Protein AF-A0A2V2RIU6-F1 (afdb_monomer_lite)

Structure (mmCIF, N/CA/C/O backbone):
data_AF-A0A2V2RIU6-F1
#
_entry.id   AF-A0A2V2RIU6-F1
#
loop_
_atom_site.group_PDB
_atom_site.id
_atom_site.type_symbol
_atom_site.label_atom_id
_atom_site.label_alt_id
_atom_site.label_comp_id
_atom_site.label_asym_id
_atom_site.label_entity_id
_atom_site.label_seq_id
_atom_site.pdbx_PDB_ins_code
_atom_site.Cartn_x
_atom_site.Cartn_y
_atom_site.Cartn_z
_atom_site.occupancy
_atom_site.B_iso_or_equiv
_atom_site.auth_seq_id
_atom_site.auth_comp_id
_atom_site.auth_asym_id
_atom_site.auth_atom_id
_atom_site.pdbx_PDB_model_num
ATOM 1 N N . MET A 1 1 ? -54.786 63.520 28.113 1.00 40.78 1 MET A N 1
ATOM 2 C CA . MET A 1 1 ? -53.446 63.813 27.560 1.00 40.78 1 MET A CA 1
ATOM 3 C C . MET A 1 1 ? -52.768 62.491 27.217 1.00 40.78 1 MET A C 1
ATOM 5 O O . MET A 1 1 ? -52.687 61.631 28.077 1.00 40.78 1 MET A O 1
ATOM 9 N N . LEU A 1 2 ? -52.426 62.347 25.933 1.00 42.75 2 LEU A N 1
ATOM 10 C CA . LEU A 1 2 ? -51.701 61.294 25.199 1.00 42.75 2 LEU A CA 1
ATOM 11 C C . LEU A 1 2 ? -51.194 60.028 25.934 1.00 42.75 2 LEU A C 1
ATOM 13 O O . LEU A 1 2 ? -50.266 60.067 26.739 1.00 42.75 2 LEU A O 1
ATOM 17 N N . GLN A 1 3 ? -51.744 58.886 25.511 1.00 41.12 3 GLN A N 1
ATOM 18 C CA . GLN A 1 3 ? -51.284 57.520 25.770 1.00 41.12 3 GLN A CA 1
ATOM 19 C C . GLN A 1 3 ? -49.942 57.266 25.053 1.00 41.12 3 GLN A C 1
ATOM 21 O O . GLN A 1 3 ? -49.848 57.428 23.837 1.00 4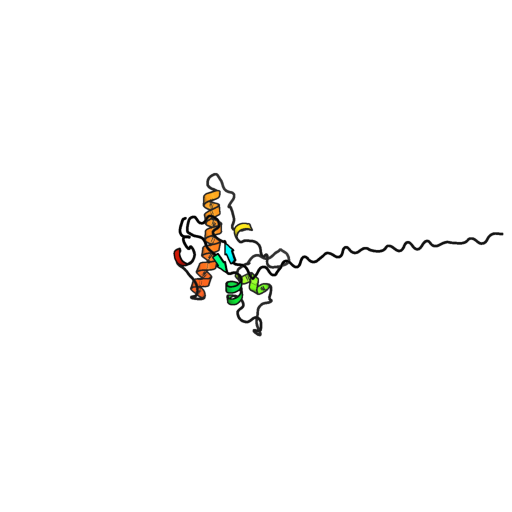1.12 3 GLN A O 1
ATOM 26 N N . LYS A 1 4 ? -48.896 56.868 25.788 1.00 46.75 4 LYS A N 1
ATOM 27 C CA . LYS A 1 4 ? -47.599 56.474 25.211 1.00 46.75 4 LYS A CA 1
ATOM 28 C C . LYS A 1 4 ? -47.708 55.068 24.615 1.00 46.75 4 LYS A C 1
ATOM 30 O O . LYS A 1 4 ? -47.781 54.086 25.347 1.00 46.75 4 LYS A O 1
ATOM 35 N N . LEU A 1 5 ? -47.729 54.993 23.287 1.00 46.19 5 LEU A N 1
ATOM 36 C CA . LEU A 1 5 ? -47.642 53.756 22.514 1.00 46.19 5 LEU A CA 1
ATOM 37 C C . LEU A 1 5 ? -46.181 53.266 22.547 1.00 46.19 5 LEU A C 1
ATOM 39 O O . LEU A 1 5 ? -45.310 53.870 21.924 1.00 46.19 5 LEU A O 1
ATOM 43 N N . ILE A 1 6 ? -45.889 52.211 23.308 1.00 53.28 6 ILE A N 1
ATOM 44 C CA . ILE A 1 6 ? -44.584 51.537 23.268 1.00 53.28 6 ILE A CA 1
ATOM 45 C C . ILE A 1 6 ? -44.655 50.511 22.136 1.00 53.28 6 ILE A C 1
ATOM 47 O O . ILE A 1 6 ? -45.269 49.458 22.280 1.00 53.28 6 ILE A O 1
ATOM 51 N N . VAL A 1 7 ? -44.064 50.849 20.990 1.00 45.88 7 VAL A N 1
ATOM 52 C CA . VAL A 1 7 ? -43.872 49.926 19.866 1.00 45.88 7 VAL A CA 1
ATOM 53 C C . VAL A 1 7 ? -42.594 49.136 20.136 1.00 45.88 7 VAL A C 1
ATOM 55 O O . VAL A 1 7 ? -41.487 49.616 19.900 1.00 45.88 7 VAL A O 1
ATOM 58 N N . THR A 1 8 ? -42.731 47.926 20.670 1.00 51.81 8 THR A N 1
ATOM 59 C CA . THR A 1 8 ? -41.641 46.949 20.745 1.00 51.81 8 THR A CA 1
ATOM 60 C C . THR A 1 8 ? -41.381 46.402 19.343 1.00 51.81 8 THR A C 1
ATOM 62 O O . THR A 1 8 ? -42.086 45.523 18.854 1.00 51.81 8 THR A O 1
ATOM 65 N N . VAL A 1 9 ? -40.363 46.943 18.672 1.00 49.78 9 VAL A N 1
ATOM 66 C CA . VAL A 1 9 ? -39.823 46.383 17.428 1.00 49.78 9 VAL A CA 1
ATOM 67 C C . VAL A 1 9 ? -39.115 45.073 17.779 1.00 49.78 9 VAL A C 1
ATOM 69 O O . VAL A 1 9 ? -37.967 45.064 18.216 1.00 49.78 9 VAL A O 1
ATOM 72 N N . GLY A 1 10 ? -39.830 43.957 17.641 1.00 47.19 10 GLY A N 1
ATOM 73 C CA . GLY A 1 10 ? -39.255 42.618 17.713 1.00 47.19 10 GLY A CA 1
ATOM 74 C C . GLY A 1 10 ? -38.379 42.374 16.490 1.00 47.19 10 GLY A C 1
ATOM 75 O O . GLY A 1 10 ? -38.878 42.017 15.426 1.00 47.19 10 GLY A O 1
ATOM 76 N N . LEU A 1 11 ? -37.073 42.597 16.631 1.00 51.47 11 LEU A N 1
ATOM 77 C CA . LEU A 1 11 ? -36.087 42.282 15.604 1.00 51.47 11 LEU A CA 1
ATOM 78 C C . LEU A 1 11 ? -35.907 40.756 15.563 1.00 51.47 11 LEU A C 1
ATOM 80 O O . LEU A 1 11 ? -35.104 40.184 16.297 1.00 51.47 11 LEU A O 1
ATOM 84 N N . ALA A 1 12 ? -36.714 40.086 14.741 1.00 53.12 12 ALA A N 1
ATOM 85 C CA . ALA A 1 12 ? -36.556 38.669 14.448 1.00 53.12 12 ALA A CA 1
ATOM 86 C C . ALA A 1 12 ? -35.248 38.469 13.666 1.00 53.12 12 ALA A C 1
ATOM 88 O O . ALA A 1 12 ? -35.199 38.637 12.448 1.00 53.12 12 ALA A O 1
ATOM 89 N N . PHE A 1 13 ? -34.169 38.133 14.376 1.00 52.69 13 PHE A N 1
ATOM 90 C CA . PHE A 1 13 ? -32.944 37.632 13.763 1.00 52.69 13 PHE A CA 1
ATOM 91 C C . PHE A 1 13 ? -33.245 36.266 13.135 1.00 52.69 13 PHE A C 1
ATOM 93 O O . PHE A 1 13 ? -33.232 35.232 13.800 1.00 52.69 13 PHE A O 1
ATOM 100 N N . LEU A 1 14 ? -33.540 36.273 11.835 1.00 52.91 14 LEU A N 1
ATOM 101 C CA . LEU A 1 14 ? -33.473 35.096 10.976 1.00 52.91 14 LEU A CA 1
ATOM 102 C C . LEU A 1 14 ? -32.014 34.633 10.950 1.00 52.91 14 LEU A C 1
ATOM 104 O O . LEU A 1 14 ? -31.193 35.150 10.193 1.00 52.91 14 LEU A O 1
ATOM 108 N N . ILE A 1 15 ? -31.682 33.682 11.822 1.00 58.53 15 ILE A N 1
ATOM 109 C CA . ILE A 1 15 ? -30.406 32.975 11.791 1.00 58.53 15 ILE A CA 1
ATOM 110 C C . ILE A 1 15 ? -30.434 32.100 10.535 1.00 58.53 15 ILE A C 1
ATOM 112 O O . ILE A 1 15 ? -30.893 30.958 10.554 1.00 58.53 15 ILE A O 1
ATOM 116 N N . LEU A 1 16 ? -29.977 32.669 9.420 1.00 55.69 16 LEU A N 1
ATOM 117 C CA . LEU A 1 16 ? -29.561 31.930 8.236 1.00 55.69 16 LEU A CA 1
ATOM 118 C C . LEU A 1 16 ? -28.367 31.073 8.657 1.00 55.69 16 LEU A C 1
ATOM 120 O O . LEU A 1 16 ? -27.219 31.506 8.594 1.00 55.69 16 LEU A O 1
ATOM 124 N N . THR A 1 17 ? -28.642 29.872 9.159 1.00 60.81 17 THR A N 1
ATOM 125 C CA . THR A 1 17 ? -27.604 28.855 9.277 1.00 60.81 17 THR A CA 1
ATOM 126 C C . THR A 1 17 ? -27.143 28.558 7.852 1.00 60.81 17 THR A C 1
ATOM 128 O O . THR A 1 17 ? -27.972 28.181 7.019 1.00 60.81 17 THR A O 1
ATOM 131 N N . PRO A 1 18 ? -25.863 28.786 7.506 1.00 54.47 18 PRO A N 1
ATOM 132 C CA . PRO A 1 18 ? -25.370 28.307 6.235 1.00 54.47 18 PRO A CA 1
ATOM 133 C C . PRO A 1 18 ? -25.521 26.793 6.290 1.00 54.47 18 PRO A C 1
ATOM 135 O O . PRO A 1 18 ? -24.917 26.120 7.126 1.00 54.47 18 PRO A O 1
ATOM 138 N N . LEU A 1 19 ? -26.402 26.277 5.437 1.00 52.91 19 LEU A N 1
ATOM 139 C CA . LEU A 1 19 ? -26.497 24.866 5.141 1.00 52.91 19 LEU A CA 1
ATOM 140 C C . LEU A 1 19 ? -25.141 24.497 4.538 1.00 52.91 19 LEU A C 1
ATOM 142 O O . LEU A 1 19 ? -24.922 24.653 3.338 1.00 52.91 19 LEU A O 1
ATOM 146 N N . SER A 1 20 ? -24.191 24.116 5.392 1.00 56.62 20 SER A N 1
ATOM 147 C CA . SER A 1 20 ? -22.943 23.508 4.964 1.00 56.62 20 SER A CA 1
ATOM 148 C C . SER A 1 20 ? -23.349 22.274 4.184 1.00 56.62 20 SER A C 1
ATOM 150 O O . SER A 1 20 ? -23.737 21.262 4.766 1.00 56.62 20 SER A O 1
ATOM 152 N N . ALA A 1 21 ? -23.331 22.389 2.858 1.00 50.34 21 ALA A N 1
ATOM 153 C CA . ALA A 1 21 ? -23.404 21.249 1.978 1.00 50.34 21 ALA A CA 1
ATOM 154 C C . ALA A 1 21 ? -22.234 20.358 2.384 1.00 50.34 21 ALA A C 1
ATOM 156 O O . ALA A 1 21 ? -21.077 20.660 2.091 1.00 50.34 21 ALA A O 1
ATOM 157 N N . GLN A 1 22 ? -22.531 19.305 3.143 1.00 47.75 22 GLN A N 1
ATOM 158 C CA . GLN A 1 22 ? -21.595 18.230 3.392 1.00 47.75 22 GLN A CA 1
ATOM 159 C C . GLN A 1 22 ? -21.235 17.725 1.996 1.00 47.75 22 GLN A C 1
ATOM 161 O O . GLN A 1 22 ? -22.060 17.088 1.342 1.00 47.75 22 GLN A O 1
ATOM 166 N N . GLN A 1 23 ? -20.065 18.109 1.480 1.00 41.94 23 GLN A N 1
ATOM 167 C CA . GLN A 1 23 ? -19.559 17.575 0.226 1.00 41.94 23 GLN A CA 1
ATOM 168 C C . GLN A 1 23 ? -19.387 16.079 0.457 1.00 41.94 23 GLN A C 1
ATOM 170 O O . GLN A 1 23 ? -18.390 15.625 1.016 1.00 41.94 23 GLN A O 1
ATOM 175 N N . THR A 1 24 ? -20.398 15.304 0.081 1.00 40.62 24 THR A N 1
ATOM 176 C CA . THR A 1 24 ? -20.282 13.864 -0.054 1.00 40.62 24 THR A CA 1
ATOM 177 C C . THR A 1 24 ? -19.410 13.647 -1.276 1.00 40.62 24 THR A C 1
ATOM 179 O O . THR A 1 24 ? -19.906 13.507 -2.394 1.00 40.62 24 THR A O 1
ATOM 182 N N . SER A 1 25 ? -18.092 13.709 -1.077 1.00 48.31 25 SER A N 1
ATOM 183 C CA . SER A 1 25 ? -17.149 13.186 -2.053 1.00 48.31 25 SER A CA 1
ATOM 184 C C . SER A 1 25 ? -17.589 11.754 -2.365 1.00 48.31 25 SER A C 1
ATOM 186 O O . SER A 1 25 ? -17.847 10.998 -1.420 1.00 48.31 25 SER A O 1
ATOM 188 N N . PRO A 1 26 ? -17.745 11.377 -3.648 1.00 45.91 26 PRO A N 1
ATOM 189 C CA . PRO A 1 26 ? -18.081 10.004 -4.003 1.00 45.91 26 PRO A CA 1
ATOM 190 C C . PRO A 1 26 ? -17.088 9.082 -3.299 1.00 45.91 26 PRO A C 1
ATOM 192 O O . PRO A 1 26 ? -15.899 9.407 -3.245 1.00 45.91 26 PRO A O 1
ATOM 195 N N . SER A 1 27 ? -17.572 7.988 -2.698 1.00 51.59 27 SER A N 1
ATOM 196 C CA . SER A 1 27 ? -16.707 7.088 -1.934 1.00 51.59 27 SER A CA 1
ATOM 197 C C . SER A 1 27 ? -15.534 6.691 -2.818 1.00 51.59 27 SER A C 1
ATOM 199 O O . SER A 1 27 ? -15.708 6.035 -3.846 1.00 51.59 27 SER A O 1
ATOM 201 N N . GLN A 1 28 ? -14.353 7.149 -2.426 1.00 54.88 28 GLN A N 1
ATOM 202 C CA . GLN A 1 28 ? -13.107 7.139 -3.181 1.00 54.88 28 GLN A CA 1
ATOM 203 C C . GLN A 1 28 ? -12.512 5.709 -3.230 1.00 54.88 28 GLN A C 1
ATOM 205 O O . GLN A 1 28 ? -11.318 5.510 -3.090 1.00 54.88 28 GLN A O 1
ATOM 210 N N . ALA A 1 29 ? -13.356 4.687 -3.371 1.00 56.62 29 ALA A N 1
ATOM 211 C CA . ALA A 1 29 ? -13.001 3.278 -3.253 1.00 56.62 29 ALA A CA 1
ATOM 212 C C . ALA A 1 29 ? -13.028 2.524 -4.591 1.00 56.62 29 ALA A C 1
ATOM 214 O O . ALA A 1 29 ? -12.432 1.460 -4.682 1.00 56.62 29 ALA A O 1
ATOM 215 N N . ASP A 1 30 ? -13.673 3.073 -5.627 1.00 63.22 30 ASP A N 1
ATOM 216 C CA . ASP A 1 30 ? -14.010 2.346 -6.863 1.00 63.22 30 ASP A CA 1
ATOM 217 C C . ASP A 1 30 ? -13.091 2.650 -8.070 1.00 63.22 30 ASP A C 1
ATOM 219 O O . ASP A 1 30 ? -13.456 2.350 -9.205 1.00 63.22 30 ASP A O 1
ATOM 223 N N . TYR A 1 31 ? -11.902 3.234 -7.872 1.00 78.94 31 TYR A N 1
ATOM 224 C CA . TYR A 1 31 ? -10.991 3.589 -8.974 1.00 78.94 31 TYR A CA 1
ATOM 225 C C . TYR A 1 31 ? -9.651 2.847 -8.942 1.00 78.94 31 TYR A C 1
ATOM 227 O O . TYR A 1 31 ? -9.160 2.409 -7.900 1.00 78.94 31 TYR A O 1
ATOM 235 N N . VAL A 1 32 ? -9.043 2.750 -10.126 1.00 85.25 32 VAL A N 1
ATOM 236 C CA . VAL A 1 32 ? -7.659 2.310 -10.307 1.00 85.25 32 VAL A CA 1
ATOM 237 C C . VAL A 1 32 ? -6.729 3.501 -10.088 1.00 85.25 32 VAL A C 1
ATOM 239 O O . VAL A 1 32 ? -6.876 4.543 -10.726 1.00 85.25 32 VAL A O 1
ATOM 242 N N . VAL A 1 33 ? -5.756 3.344 -9.196 1.00 88.50 33 VAL A N 1
ATOM 243 C CA . VAL A 1 33 ? -4.757 4.362 -8.859 1.00 88.50 33 VAL A CA 1
ATOM 244 C C . VAL A 1 33 ? -3.460 4.074 -9.601 1.00 88.50 33 VAL A C 1
ATOM 246 O O . VAL A 1 33 ? -2.954 2.956 -9.551 1.00 88.50 33 VAL A O 1
ATOM 249 N N . LEU A 1 34 ? -2.883 5.081 -10.255 1.00 86.94 34 LEU A N 1
ATOM 250 C CA . LEU A 1 34 ? -1.533 4.980 -10.807 1.00 86.94 34 LEU A CA 1
ATOM 251 C C . LEU A 1 34 ? -0.503 5.359 -9.732 1.00 86.94 34 LEU A C 1
ATOM 253 O O . LEU A 1 34 ? -0.408 6.531 -9.361 1.00 86.94 34 LEU A O 1
ATOM 257 N N . LEU A 1 35 ? 0.258 4.379 -9.233 1.00 85.69 35 LEU A N 1
ATOM 258 C CA . LEU A 1 35 ? 1.209 4.576 -8.125 1.00 85.69 35 LEU A CA 1
ATOM 259 C C . LEU A 1 35 ? 2.628 4.950 -8.596 1.00 85.69 35 LEU A C 1
ATOM 261 O O . LEU A 1 35 ? 3.262 5.842 -8.017 1.00 85.69 35 LEU A O 1
ATOM 265 N N . ASP A 1 36 ? 3.110 4.318 -9.672 1.00 77.56 36 ASP A N 1
ATOM 266 C CA . ASP A 1 36 ? 4.367 4.676 -10.348 1.00 77.56 36 ASP A CA 1
ATOM 267 C C . ASP A 1 36 ? 4.078 5.596 -11.540 1.00 77.56 36 ASP A C 1
ATOM 269 O O . ASP A 1 36 ? 3.988 5.166 -12.688 1.00 77.56 36 ASP A O 1
ATOM 273 N N . GLN A 1 37 ? 3.878 6.880 -11.243 1.00 68.50 37 GLN A N 1
ATOM 274 C CA . GLN A 1 37 ? 3.520 7.897 -12.238 1.00 68.50 37 GLN A CA 1
ATOM 275 C C . GLN A 1 37 ? 4.670 8.246 -13.189 1.00 68.50 37 GLN A C 1
ATOM 277 O O . GLN A 1 37 ? 4.423 8.739 -14.285 1.00 68.50 37 GLN A O 1
ATOM 282 N N . ASN A 1 38 ? 5.919 7.979 -12.793 1.00 67.94 38 ASN A N 1
ATOM 283 C CA . ASN A 1 38 ? 7.082 8.259 -13.633 1.00 67.94 38 ASN A CA 1
ATOM 284 C C . ASN A 1 38 ? 7.315 7.149 -14.662 1.00 67.94 38 ASN A C 1
ATOM 286 O O . ASN A 1 38 ? 8.037 7.368 -15.629 1.00 67.94 38 ASN A O 1
ATOM 290 N N . GLY A 1 39 ? 6.766 5.950 -14.435 1.00 66.31 39 GLY A N 1
ATOM 291 C CA . GLY A 1 39 ? 6.743 4.849 -15.400 1.00 66.31 39 GLY A CA 1
ATOM 292 C C . GLY A 1 39 ? 8.102 4.285 -15.808 1.00 66.31 39 GLY A C 1
ATOM 293 O O . GLY A 1 39 ? 8.153 3.354 -16.601 1.00 66.31 39 GLY A O 1
ATOM 294 N N . THR A 1 40 ? 9.202 4.775 -15.229 1.00 73.75 40 THR A N 1
ATOM 295 C CA . THR A 1 40 ? 10.582 4.367 -15.558 1.00 73.75 40 THR A CA 1
ATOM 296 C C . THR A 1 40 ? 10.847 2.865 -15.449 1.00 73.75 40 THR A C 1
ATOM 298 O O . THR A 1 40 ? 11.823 2.377 -16.008 1.00 73.75 40 THR A O 1
ATOM 301 N N . ARG A 1 41 ? 10.012 2.129 -14.708 1.00 77.69 41 ARG A N 1
ATOM 302 C CA . ARG A 1 41 ? 10.119 0.676 -14.526 1.00 77.69 41 ARG A CA 1
ATOM 303 C C . ARG A 1 41 ? 8.907 -0.078 -15.082 1.00 77.69 41 ARG A C 1
ATOM 305 O O . ARG A 1 41 ? 8.870 -1.296 -14.969 1.00 77.69 41 ARG A O 1
ATOM 312 N N . GLY A 1 42 ? 7.949 0.629 -15.686 1.00 82.81 42 GLY A N 1
ATOM 313 C CA . GLY A 1 42 ? 6.598 0.164 -15.998 1.00 82.81 42 GLY A CA 1
ATOM 314 C C . GLY A 1 42 ? 5.560 0.750 -15.037 1.00 82.81 42 GLY A C 1
ATOM 315 O O . GLY A 1 42 ? 5.862 1.020 -13.872 1.00 82.81 42 GLY A O 1
ATOM 316 N N . LEU A 1 43 ? 4.332 0.950 -15.524 1.00 86.88 43 LEU A N 1
ATOM 317 C CA . LEU A 1 43 ? 3.248 1.505 -14.713 1.00 86.88 43 LEU A CA 1
ATOM 318 C C . LEU A 1 43 ? 2.759 0.477 -13.688 1.00 86.88 43 LEU A C 1
ATOM 320 O O . LEU A 1 43 ? 2.674 -0.721 -13.973 1.00 86.88 43 LEU A O 1
ATOM 324 N N . VAL A 1 44 ? 2.385 0.975 -12.508 1.00 90.06 44 VAL A N 1
ATOM 325 C CA . VAL A 1 44 ? 1.742 0.188 -11.449 1.00 90.06 44 VAL A CA 1
ATOM 326 C C . VAL A 1 44 ? 0.321 0.693 -11.261 1.00 90.06 44 VAL A C 1
ATOM 328 O O . VAL A 1 44 ? 0.102 1.781 -10.724 1.00 90.06 44 VAL A O 1
ATOM 331 N N . PHE A 1 45 ? -0.633 -0.119 -11.704 1.00 89.69 45 PHE A N 1
ATOM 332 C CA . PHE A 1 45 ? -2.058 0.110 -11.512 1.00 89.69 45 PHE A CA 1
ATOM 333 C C . PHE A 1 45 ? -2.527 -0.596 -10.242 1.00 89.69 45 PHE A C 1
ATOM 335 O O . PHE A 1 45 ? -2.388 -1.812 -10.110 1.00 89.69 45 PHE A O 1
ATOM 342 N N . PHE A 1 46 ? -3.093 0.167 -9.319 1.00 91.50 46 PHE A N 1
ATOM 343 C CA . PHE A 1 46 ? -3.611 -0.323 -8.052 1.00 91.50 46 PHE A CA 1
ATOM 344 C C . PHE A 1 46 ? -5.135 -0.267 -8.054 1.00 91.50 46 PHE A C 1
ATOM 346 O O . PHE A 1 46 ? -5.724 0.809 -8.026 1.00 91.50 46 PHE A O 1
ATOM 353 N N . ASP A 1 47 ? -5.779 -1.429 -8.094 1.00 92.12 47 ASP A N 1
ATOM 354 C CA . ASP A 1 47 ? -7.228 -1.541 -7.935 1.00 92.12 47 ASP A CA 1
ATOM 355 C C . ASP A 1 47 ? -7.590 -1.411 -6.449 1.00 92.12 47 ASP A C 1
ATOM 357 O O . ASP A 1 47 ? -7.497 -2.379 -5.687 1.00 92.12 47 ASP A O 1
ATOM 361 N N . HIS A 1 48 ? -7.969 -0.203 -6.028 1.00 90.88 48 HIS A N 1
ATOM 362 C CA . HIS A 1 48 ? -8.246 0.088 -4.623 1.00 90.88 48 HIS A CA 1
ATOM 363 C C . HIS A 1 48 ? -9.416 -0.744 -4.080 1.00 90.88 48 HIS A C 1
ATOM 365 O O . HIS A 1 48 ? -9.332 -1.268 -2.968 1.00 90.88 48 HIS A O 1
ATOM 371 N N . LYS A 1 49 ? -10.478 -0.930 -4.873 1.00 87.88 49 LYS A N 1
ATOM 372 C CA . LYS A 1 49 ? -11.674 -1.683 -4.473 1.00 87.88 49 LYS A CA 1
ATOM 373 C C . LYS A 1 49 ? -11.331 -3.130 -4.153 1.00 87.88 49 LYS A C 1
ATOM 375 O O . LYS A 1 49 ? -11.710 -3.653 -3.103 1.00 87.88 49 LYS A O 1
ATOM 380 N N . SER A 1 50 ? -10.581 -3.771 -5.047 1.00 89.00 50 SER A N 1
ATOM 381 C CA . SER A 1 50 ? -10.169 -5.163 -4.874 1.00 89.00 50 SER A CA 1
ATOM 382 C C . SER A 1 50 ? -9.294 -5.350 -3.633 1.00 89.00 50 SER A C 1
ATOM 384 O O . SER A 1 50 ? -9.492 -6.310 -2.888 1.00 89.00 50 SER A O 1
ATOM 386 N N . HIS A 1 51 ? -8.376 -4.419 -3.355 1.00 90.88 51 HIS A N 1
ATOM 387 C CA . HIS A 1 51 ? -7.537 -4.487 -2.153 1.00 90.88 51 HIS A CA 1
ATOM 388 C C . HIS A 1 51 ? -8.334 -4.221 -0.872 1.00 90.88 51 HIS A C 1
ATOM 390 O O . HIS A 1 51 ? -8.183 -4.957 0.103 1.00 90.88 51 HIS A O 1
ATOM 396 N N . GLN A 1 52 ? -9.241 -3.243 -0.879 1.00 87.62 52 GLN A N 1
ATOM 397 C CA . GLN A 1 52 ? -10.117 -2.966 0.260 1.00 87.62 52 GLN A CA 1
ATOM 398 C C . GLN A 1 52 ? -10.969 -4.187 0.635 1.00 87.62 52 GLN A C 1
ATOM 400 O O . GLN A 1 52 ? -11.085 -4.519 1.816 1.00 87.62 52 GLN A O 1
ATOM 405 N N . ASN A 1 53 ? -11.510 -4.894 -0.360 1.00 85.44 53 ASN A N 1
ATOM 406 C CA . ASN A 1 53 ? -12.289 -6.112 -0.137 1.00 85.44 53 ASN A CA 1
ATOM 407 C C . ASN A 1 53 ? -11.451 -7.255 0.456 1.00 85.44 53 ASN A C 1
ATOM 409 O O . ASN A 1 53 ? -12.001 -8.129 1.113 1.00 85.44 53 ASN A O 1
ATOM 413 N N . LEU A 1 54 ? -10.130 -7.278 0.254 1.00 86.25 54 LEU A N 1
ATOM 414 C CA . LEU A 1 54 ? -9.259 -8.273 0.892 1.00 86.25 54 LEU A CA 1
ATOM 415 C C . LEU A 1 54 ? -8.941 -7.926 2.348 1.00 86.25 54 LEU A C 1
ATOM 417 O O . LEU A 1 54 ? -8.789 -8.835 3.162 1.00 86.25 54 LEU A O 1
ATOM 421 N N . VAL A 1 55 ? -8.848 -6.636 2.678 1.00 85.00 55 VAL A N 1
ATOM 422 C CA . VAL A 1 55 ? -8.596 -6.166 4.050 1.00 85.00 55 VAL A CA 1
ATOM 423 C C . VAL A 1 55 ? -9.844 -6.314 4.926 1.00 85.00 55 VAL A C 1
ATOM 425 O O . VAL A 1 55 ? -9.731 -6.616 6.112 1.00 85.00 55 VAL A O 1
ATOM 428 N N . ASN A 1 56 ? -11.037 -6.160 4.345 1.00 81.06 56 ASN A N 1
ATOM 429 C CA . ASN A 1 56 ? -12.315 -6.360 5.030 1.00 81.06 56 ASN A CA 1
ATOM 430 C C . ASN A 1 56 ? -13.252 -7.277 4.215 1.00 81.06 56 ASN A C 1
ATOM 432 O O . ASN A 1 56 ? -14.202 -6.788 3.599 1.0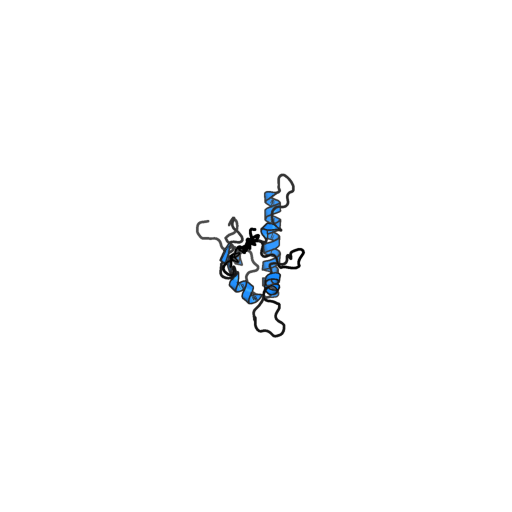0 81.06 56 ASN A O 1
ATOM 436 N N . PRO A 1 57 ? -12.983 -8.596 4.182 1.00 77.38 57 PRO A N 1
ATOM 437 C CA . PRO A 1 57 ? -13.666 -9.538 3.289 1.00 77.38 57 PRO A CA 1
ATOM 438 C C . PRO A 1 57 ? -15.095 -9.882 3.703 1.00 77.38 57 PRO A C 1
ATOM 440 O O . PRO A 1 57 ? -15.875 -10.328 2.865 1.00 77.38 57 PRO A O 1
ATOM 443 N N . ASP A 1 58 ? -15.442 -9.676 4.971 1.00 80.50 58 ASP A N 1
ATOM 444 C CA . ASP A 1 58 ? -16.786 -9.898 5.491 1.00 80.50 58 ASP A CA 1
ATOM 445 C C . ASP A 1 58 ? -17.216 -8.677 6.322 1.00 80.50 58 ASP A C 1
ATOM 447 O O . ASP A 1 58 ? -16.917 -8.596 7.520 1.00 80.50 58 ASP A O 1
ATOM 451 N N . PRO A 1 59 ? -17.915 -7.706 5.704 1.00 71.88 59 PRO A N 1
ATOM 452 C CA . PRO A 1 59 ? -18.420 -6.535 6.408 1.00 71.88 59 PRO A CA 1
ATOM 453 C C . PRO A 1 59 ? -19.541 -6.878 7.400 1.00 71.88 59 PRO A C 1
ATOM 455 O O . PRO A 1 59 ? -20.005 -5.979 8.104 1.00 71.88 59 PRO A O 1
ATOM 458 N N . ASP A 1 60 ? -19.969 -8.139 7.485 1.00 81.44 60 ASP A N 1
ATOM 459 C CA . ASP A 1 60 ? -20.980 -8.636 8.411 1.00 81.44 60 ASP A CA 1
ATOM 460 C C . ASP A 1 60 ? -20.409 -9.517 9.529 1.00 81.44 60 ASP A C 1
ATOM 462 O O . ASP A 1 60 ? -21.127 -9.814 10.489 1.00 81.44 60 ASP A O 1
ATOM 466 N N . TYR A 1 61 ? -19.104 -9.813 9.508 1.00 84.00 61 TYR A N 1
ATOM 467 C CA . TYR A 1 61 ? -18.446 -10.607 10.542 1.00 84.00 61 TYR A CA 1
ATOM 468 C C . TYR A 1 61 ? -18.675 -10.021 11.940 1.00 84.00 61 TYR A C 1
ATOM 470 O O . TYR A 1 61 ? -18.499 -8.826 12.183 1.00 84.00 61 TYR A O 1
ATOM 478 N N . LYS A 1 62 ? -19.027 -10.876 12.907 1.00 83.75 62 LYS A N 1
ATOM 479 C CA . LYS A 1 62 ? -19.385 -10.455 14.276 1.00 83.75 62 LYS A CA 1
ATOM 480 C C . LYS A 1 62 ? -18.299 -9.655 15.009 1.00 83.75 62 LYS A C 1
ATOM 482 O O . LYS A 1 62 ? -18.626 -8.885 15.903 1.00 83.75 62 LYS A O 1
ATOM 487 N N . PHE A 1 63 ? -17.028 -9.836 14.643 1.00 82.19 63 PHE A N 1
ATOM 488 C CA . PHE A 1 63 ? -15.888 -9.103 15.208 1.00 82.19 63 PHE A CA 1
ATOM 489 C C . PHE A 1 63 ? -15.200 -8.211 14.168 1.00 82.19 63 PHE A C 1
ATOM 491 O O . PHE A 1 63 ? -13.993 -7.982 14.243 1.00 82.19 63 PHE A O 1
ATOM 498 N N . LYS A 1 64 ? -15.947 -7.754 13.159 1.00 75.38 64 LYS A N 1
ATOM 499 C CA . LYS A 1 64 ? -15.449 -6.808 12.161 1.00 75.38 64 LYS A CA 1
ATOM 500 C C . LYS A 1 64 ? -14.919 -5.537 12.815 1.00 75.38 64 LYS A C 1
ATOM 502 O O . LYS A 1 64 ? -15.458 -5.056 13.813 1.00 75.38 64 LYS A O 1
ATOM 507 N N . ALA A 1 65 ? -13.878 -4.979 12.211 1.00 69.69 65 ALA A N 1
ATOM 508 C CA . ALA A 1 65 ? -13.448 -3.632 12.533 1.00 69.69 65 ALA A CA 1
ATOM 509 C C . ALA A 1 65 ? -14.546 -2.631 12.128 1.00 69.69 65 ALA A C 1
ATOM 511 O O . ALA A 1 65 ? -15.341 -2.897 11.221 1.00 69.69 65 ALA A O 1
ATOM 512 N N . ASP A 1 66 ? -14.583 -1.466 12.777 1.00 74.50 66 ASP A N 1
ATOM 513 C CA . ASP A 1 66 ? -15.389 -0.350 12.280 1.00 74.50 66 ASP A CA 1
ATOM 514 C C . ASP A 1 66 ? -15.043 -0.065 10.806 1.00 74.50 66 ASP A C 1
ATOM 516 O O . ASP A 1 66 ? -13.893 -0.240 10.388 1.00 74.50 66 ASP A O 1
ATOM 520 N N . LYS A 1 67 ? -16.017 0.395 10.009 1.00 70.44 67 LYS A N 1
ATOM 521 C CA . LYS A 1 67 ? -15.801 0.666 8.576 1.00 70.44 67 LYS A CA 1
ATOM 522 C C . LYS A 1 67 ? -14.603 1.592 8.334 1.00 70.44 67 LYS A C 1
ATOM 524 O O . LYS A 1 67 ? -13.882 1.393 7.362 1.00 70.44 67 LYS A O 1
ATOM 529 N N . SER A 1 68 ? -14.365 2.563 9.217 1.00 70.44 68 SER A N 1
ATOM 530 C CA . SER A 1 68 ? -13.208 3.463 9.138 1.00 70.44 68 SER A CA 1
ATOM 531 C C . SER A 1 68 ? -11.890 2.798 9.557 1.00 70.44 68 SER A C 1
ATOM 533 O O . SER A 1 68 ? -10.829 3.139 9.036 1.00 70.44 68 SER A O 1
ATOM 535 N N . ALA A 1 69 ? -11.943 1.813 10.457 1.00 73.44 69 ALA A N 1
ATOM 536 C CA . ALA A 1 69 ? -10.777 1.067 10.915 1.00 73.44 69 ALA A CA 1
ATOM 537 C C . ALA A 1 69 ? -10.266 0.068 9.863 1.00 73.44 69 ALA A C 1
ATOM 539 O O . ALA A 1 69 ? -9.070 -0.204 9.833 1.00 73.44 69 ALA A O 1
ATOM 540 N N . ALA A 1 70 ? -11.120 -0.409 8.950 1.00 79.94 70 ALA A N 1
ATOM 541 C CA . ALA A 1 70 ? -10.683 -1.202 7.797 1.00 79.94 70 ALA A CA 1
ATOM 542 C C . ALA A 1 70 ? -9.703 -0.430 6.889 1.00 79.94 70 ALA A C 1
ATOM 544 O O . ALA A 1 70 ? -8.755 -1.009 6.364 1.00 79.94 70 ALA A O 1
ATOM 545 N N . CYS A 1 71 ? -9.873 0.890 6.757 1.00 86.94 71 CYS A N 1
ATOM 546 C CA . CYS A 1 71 ? -8.964 1.739 5.982 1.00 86.94 71 CYS A CA 1
ATOM 547 C C . CYS A 1 71 ? -7.565 1.823 6.612 1.00 86.94 71 CYS A C 1
ATOM 549 O O . CYS A 1 71 ? -6.585 2.047 5.903 1.00 86.94 71 CYS A O 1
ATOM 551 N N . ALA A 1 72 ? -7.460 1.603 7.929 1.00 88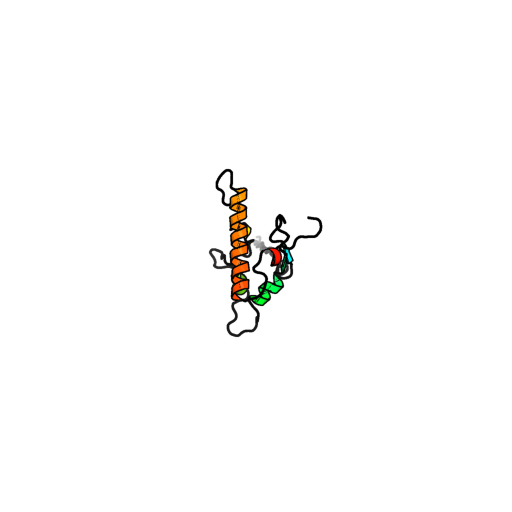.62 72 ALA A N 1
ATOM 552 C CA . ALA A 1 72 ? -6.202 1.654 8.670 1.00 88.62 72 ALA A CA 1
ATOM 553 C C . ALA A 1 72 ? -5.221 0.536 8.293 1.00 88.62 72 ALA A C 1
ATOM 555 O O . ALA A 1 72 ? -4.048 0.633 8.643 1.00 88.62 72 ALA A O 1
ATOM 556 N N . GLY A 1 73 ? -5.693 -0.501 7.588 1.00 87.75 73 GLY A N 1
ATOM 557 C CA . GLY A 1 73 ? -4.845 -1.578 7.081 1.00 87.75 73 GLY A CA 1
ATOM 558 C C . GLY A 1 73 ? -3.770 -1.088 6.112 1.00 87.75 73 GLY A C 1
ATOM 559 O O . GLY A 1 73 ? -2.705 -1.679 6.081 1.00 87.75 73 GLY A O 1
ATOM 560 N N . CYS A 1 74 ? -4.021 0.011 5.388 1.00 91.69 74 CYS A N 1
ATOM 561 C CA . CYS A 1 74 ? -3.020 0.672 4.541 1.00 91.69 74 CYS A CA 1
ATOM 562 C C . CYS A 1 74 ? -2.832 2.155 4.918 1.00 91.69 74 CYS A C 1
ATOM 564 O O . CYS A 1 74 ? -1.711 2.655 4.965 1.00 91.69 74 CYS A O 1
ATOM 566 N N . HIS A 1 75 ? -3.912 2.879 5.240 1.00 91.88 75 HIS A N 1
ATOM 567 C CA . HIS A 1 75 ? -3.856 4.268 5.713 1.00 91.88 75 HIS A CA 1
ATOM 568 C C . HIS A 1 75 ? -3.571 4.326 7.220 1.00 91.88 75 HIS A C 1
ATOM 570 O O . HIS A 1 75 ? -4.434 4.623 8.041 1.00 91.88 75 HIS A O 1
ATOM 576 N N . HIS A 1 76 ? -2.336 4.017 7.591 1.00 90.81 76 HIS A N 1
ATOM 577 C CA . HIS A 1 76 ? -1.920 3.791 8.978 1.00 90.81 76 HIS A CA 1
ATOM 578 C C . HIS A 1 76 ? -1.798 5.056 9.857 1.00 90.81 76 HIS A C 1
ATOM 580 O O . HIS A 1 76 ? -1.673 4.952 11.080 1.00 90.81 76 HIS A O 1
ATOM 586 N N . THR A 1 77 ? -1.864 6.257 9.277 1.00 89.81 77 THR A N 1
ATOM 587 C CA . THR A 1 77 ? -1.745 7.522 10.021 1.00 89.81 77 THR A CA 1
ATOM 588 C C . THR A 1 77 ? -3.092 7.977 10.579 1.00 89.81 77 THR A C 1
ATOM 590 O O . THR A 1 77 ? -4.105 7.971 9.882 1.00 89.81 77 THR A O 1
ATOM 593 N N . LYS A 1 78 ? -3.103 8.442 11.833 1.00 89.69 78 LYS A N 1
ATOM 594 C CA . LYS A 1 78 ? -4.269 9.052 12.494 1.00 89.69 78 LYS A CA 1
ATOM 595 C C . LYS A 1 78 ? -4.016 10.532 12.781 1.00 89.69 78 LYS A C 1
ATOM 597 O O . LYS A 1 78 ? -2.883 10.923 13.047 1.00 89.69 78 LYS A O 1
ATOM 602 N N . SER A 1 79 ? -5.065 11.353 12.759 1.00 88.88 79 SER A N 1
ATOM 603 C CA . SER A 1 79 ? -5.017 12.722 13.286 1.00 88.88 79 SER A CA 1
ATOM 604 C C . SER A 1 79 ? -4.795 12.718 14.802 1.00 88.88 79 SER A C 1
ATOM 606 O O . SER A 1 79 ? -4.955 11.694 15.468 1.00 88.88 79 SER A O 1
ATOM 608 N N . ALA A 1 80 ? -4.547 13.899 15.375 1.00 89.44 80 ALA A N 1
ATOM 609 C CA . ALA A 1 80 ? -4.517 14.092 16.828 1.00 89.44 80 ALA A CA 1
ATOM 610 C C . ALA A 1 80 ? -5.820 13.653 17.530 1.00 89.44 80 ALA A C 1
ATOM 612 O O . ALA A 1 80 ? -5.803 13.289 18.700 1.00 89.44 80 ALA A O 1
ATOM 613 N N . THR A 1 81 ? -6.946 13.652 16.810 1.00 88.94 81 THR A N 1
ATOM 614 C CA . THR A 1 81 ? -8.256 13.195 17.297 1.00 88.94 81 THR A CA 1
ATOM 615 C C . THR A 1 81 ? -8.524 11.708 17.034 1.00 88.94 81 THR A C 1
ATOM 617 O O . THR A 1 81 ? -9.630 11.233 17.275 1.00 88.94 81 THR A O 1
ATOM 620 N N . GLY A 1 82 ? -7.536 10.958 16.536 1.00 84.94 82 GLY A N 1
ATOM 621 C CA . GLY A 1 82 ? -7.638 9.516 16.303 1.00 84.94 82 GLY A CA 1
ATOM 622 C C . GLY A 1 82 ? -8.308 9.110 14.985 1.00 84.94 82 GLY A C 1
ATOM 623 O O . GLY A 1 82 ? -8.500 7.916 14.756 1.00 84.94 82 GLY A O 1
ATOM 624 N N . VAL A 1 83 ? -8.634 10.064 14.107 1.00 85.56 83 VAL A N 1
ATOM 625 C CA . VAL A 1 83 ? -9.292 9.803 12.816 1.00 85.56 83 VAL A CA 1
ATOM 626 C C . VAL A 1 83 ? -8.261 9.379 11.775 1.00 85.56 83 VAL A C 1
ATOM 628 O O . VAL A 1 83 ? -7.275 10.087 11.560 1.00 85.56 83 VAL A O 1
ATOM 631 N N . ILE A 1 84 ? -8.503 8.253 11.101 1.00 88.19 84 ILE A N 1
ATOM 632 C CA . ILE A 1 84 ? -7.647 7.761 10.014 1.00 88.19 84 ILE A CA 1
ATOM 633 C C . ILE A 1 84 ? -7.524 8.810 8.903 1.00 88.19 84 ILE A C 1
ATOM 635 O O . ILE A 1 84 ? -8.524 9.341 8.421 1.00 88.19 84 ILE A O 1
ATOM 639 N N . GLN A 1 85 ? -6.287 9.111 8.512 1.00 89.50 85 GLN A N 1
ATOM 640 C CA . GLN A 1 85 ? -5.964 10.050 7.443 1.00 89.50 85 GLN A CA 1
ATOM 641 C C . GLN A 1 85 ? -5.808 9.308 6.117 1.00 89.50 85 GLN A C 1
ATOM 643 O O . GLN A 1 85 ? -4.937 8.455 5.972 1.00 89.50 85 GLN A O 1
ATOM 648 N N . LEU A 1 86 ? -6.617 9.679 5.124 1.00 90.06 86 LEU A N 1
ATOM 649 C CA . LEU A 1 86 ? -6.643 9.045 3.799 1.00 90.06 86 LEU A CA 1
ATOM 650 C C . LEU A 1 86 ? -5.692 9.714 2.792 1.00 90.06 86 LEU A C 1
ATOM 652 O O . LEU A 1 86 ? -5.940 9.719 1.588 1.00 90.06 86 LEU A O 1
ATOM 656 N N . TRP A 1 87 ? -4.619 10.340 3.277 1.00 89.00 87 TRP A N 1
ATOM 657 C CA . TRP A 1 87 ? -3.644 11.001 2.413 1.00 89.00 87 TRP A CA 1
ATOM 658 C C . TRP A 1 87 ? -2.871 9.994 1.560 1.00 89.00 87 TRP A C 1
ATOM 660 O O . TRP A 1 87 ? -2.720 8.825 1.919 1.00 89.00 87 TRP A O 1
ATOM 670 N N . SER A 1 88 ? -2.348 10.477 0.432 1.00 87.12 88 SER A N 1
ATOM 671 C CA . SER A 1 88 ? -1.404 9.715 -0.383 1.00 87.12 88 SER A CA 1
ATOM 672 C C . SER A 1 88 ? -0.174 9.349 0.443 1.00 87.12 88 SER A C 1
ATOM 674 O O . SER A 1 88 ? 0.326 10.176 1.206 1.00 87.12 88 SER A O 1
ATOM 676 N N . CYS A 1 89 ? 0.377 8.153 0.224 1.00 87.25 89 CYS A N 1
ATOM 677 C CA . CYS A 1 89 ? 1.621 7.712 0.859 1.00 87.25 89 CYS A CA 1
ATOM 678 C C . CYS A 1 89 ? 2.723 8.769 0.686 1.00 87.25 89 CYS A C 1
ATOM 680 O O . CYS A 1 89 ? 3.427 9.091 1.635 1.00 87.25 89 CYS A O 1
ATOM 682 N N . ARG A 1 90 ? 2.800 9.395 -0.498 1.00 84.50 90 ARG A N 1
ATOM 683 C CA . ARG A 1 90 ? 3.795 10.429 -0.838 1.00 84.50 90 ARG A CA 1
ATOM 684 C C . ARG A 1 90 ? 3.651 11.725 -0.035 1.00 84.50 90 ARG A C 1
ATOM 686 O O . ARG A 1 90 ? 4.600 12.498 0.005 1.00 84.50 90 ARG A O 1
ATOM 693 N N . SER A 1 91 ? 2.499 11.988 0.586 1.00 84.56 91 SER A N 1
ATOM 694 C CA . SER A 1 91 ? 2.298 13.183 1.416 1.00 84.56 91 SER A CA 1
ATOM 695 C C . SER A 1 91 ? 3.144 13.154 2.692 1.00 84.56 91 SER A C 1
ATOM 697 O O . SER A 1 91 ? 3.501 14.213 3.198 1.00 84.56 91 SER A O 1
ATOM 699 N N . CYS A 1 92 ? 3.491 11.961 3.188 1.00 83.50 92 CYS A N 1
ATOM 700 C CA . CYS A 1 92 ? 4.352 11.775 4.362 1.00 83.50 92 CYS A CA 1
ATOM 701 C C . CYS A 1 92 ? 5.636 11.011 4.015 1.00 83.50 92 CYS A C 1
ATOM 703 O O . CYS A 1 92 ? 6.716 11.401 4.441 1.00 83.50 92 CYS A O 1
ATOM 705 N N . HIS A 1 93 ? 5.537 9.977 3.177 1.00 82.81 93 HIS A N 1
ATOM 706 C CA . HIS A 1 93 ? 6.664 9.202 2.652 1.00 82.81 93 HIS A CA 1
ATOM 707 C C . HIS A 1 93 ? 7.287 9.822 1.395 1.00 82.81 93 HIS A C 1
ATOM 709 O O . HIS A 1 93 ? 7.811 9.122 0.537 1.00 82.81 93 HIS A O 1
ATOM 715 N N . GLY A 1 94 ? 7.167 11.140 1.244 1.00 73.88 94 GLY A N 1
ATOM 716 C CA . GLY A 1 94 ? 7.699 11.896 0.116 1.00 73.88 94 GLY A CA 1
ATOM 717 C C . GLY A 1 94 ? 9.168 12.277 0.282 1.00 73.88 94 GLY A C 1
ATOM 718 O O . GLY A 1 94 ? 9.962 11.562 0.886 1.00 73.88 94 GLY A O 1
ATOM 719 N N . TYR A 1 95 ? 9.533 13.424 -0.294 1.00 61.03 95 TYR A N 1
ATOM 720 C CA . TYR A 1 95 ? 10.917 13.874 -0.357 1.00 61.03 95 TYR A CA 1
ATOM 721 C C . TYR A 1 95 ? 11.520 14.141 1.024 1.00 61.03 95 TYR A C 1
ATOM 723 O O . TYR A 1 95 ? 11.095 15.071 1.703 1.00 61.03 95 TYR A O 1
ATOM 731 N N . GLU A 1 96 ? 12.574 13.406 1.401 1.00 51.91 96 GLU A N 1
ATOM 732 C CA . GLU A 1 96 ? 13.488 13.892 2.433 1.00 51.91 96 GLU A CA 1
ATOM 733 C C . GLU A 1 96 ? 14.155 15.174 1.922 1.00 51.91 96 GLU A C 1
ATOM 735 O O . GLU A 1 96 ? 14.909 15.179 0.941 1.00 51.91 96 GLU A O 1
ATOM 740 N N . THR A 1 97 ? 13.887 16.287 2.598 1.00 52.97 97 THR A N 1
ATOM 741 C CA . THR A 1 97 ? 14.633 17.531 2.430 1.00 52.97 97 THR A CA 1
ATOM 742 C C . THR A 1 97 ? 16.042 17.354 2.997 1.00 52.97 97 THR A C 1
ATOM 744 O O . THR A 1 97 ? 16.295 17.694 4.149 1.00 52.97 97 THR A O 1
ATOM 747 N N . ALA A 1 98 ? 16.977 16.822 2.208 1.00 45.97 98 ALA A N 1
ATOM 748 C CA . ALA A 1 98 ? 18.393 16.834 2.575 1.00 45.97 98 ALA A CA 1
ATOM 749 C C . ALA A 1 98 ? 19.321 16.863 1.346 1.00 45.97 98 ALA A C 1
ATOM 751 O O . ALA A 1 98 ? 19.736 15.824 0.823 1.00 45.97 98 ALA A O 1
ATOM 752 N N . GLY A 1 99 ? 19.699 18.079 0.932 1.00 47.69 99 GLY A N 1
ATOM 753 C CA . GLY A 1 99 ? 20.858 18.368 0.072 1.00 47.69 99 GLY A CA 1
ATOM 754 C C . GLY A 1 99 ? 20.728 17.985 -1.407 1.00 47.69 99 GLY A C 1
ATOM 755 O O . GLY A 1 99 ? 19.720 17.447 -1.839 1.00 47.69 99 GLY A O 1
ATOM 756 N N . ALA A 1 100 ? 21.779 18.249 -2.192 1.00 50.50 100 ALA A N 1
ATOM 757 C CA . ALA A 1 100 ? 21.810 18.170 -3.665 1.00 50.50 100 ALA A CA 1
ATOM 758 C C . ALA A 1 100 ? 21.435 16.804 -4.299 1.00 50.50 100 ALA A C 1
ATOM 760 O O . ALA A 1 100 ? 21.297 16.717 -5.511 1.00 50.50 100 ALA A O 1
ATOM 761 N N . ASN A 1 101 ? 21.216 15.761 -3.487 1.00 51.75 101 ASN A N 1
ATOM 762 C CA . ASN A 1 101 ? 20.738 14.431 -3.892 1.00 51.75 101 ASN A CA 1
ATOM 763 C C . ASN A 1 101 ? 19.299 14.134 -3.407 1.00 51.75 101 ASN A C 1
ATOM 765 O O . ASN A 1 101 ? 18.882 12.973 -3.358 1.00 51.75 101 ASN A O 1
ATOM 769 N N . ALA A 1 102 ? 18.542 15.165 -3.013 1.00 51.19 102 ALA A N 1
ATOM 770 C CA . ALA A 1 102 ? 17.215 15.041 -2.415 1.00 51.19 102 ALA A CA 1
ATOM 771 C C . ALA A 1 102 ? 16.204 14.359 -3.345 1.00 51.19 102 ALA A C 1
ATOM 773 O O . ALA A 1 102 ? 15.449 13.524 -2.864 1.00 51.19 102 ALA A O 1
ATOM 774 N N . GLN A 1 103 ? 16.210 14.610 -4.664 1.00 50.22 103 GLN A N 1
ATOM 775 C CA . GLN A 1 103 ? 15.268 13.923 -5.564 1.00 50.22 103 GLN A CA 1
ATOM 776 C C . GLN A 1 103 ? 15.506 12.404 -5.636 1.00 50.22 103 GLN A C 1
ATOM 778 O O . GLN A 1 103 ? 14.545 11.640 -5.709 1.00 50.22 103 GLN A O 1
ATOM 783 N N . ALA A 1 104 ? 16.763 11.951 -5.581 1.00 49.25 104 ALA A N 1
ATOM 784 C CA . ALA A 1 104 ? 17.089 10.525 -5.623 1.00 49.25 104 ALA A CA 1
ATOM 785 C C . ALA A 1 104 ? 16.714 9.808 -4.312 1.00 49.25 104 ALA A C 1
ATOM 787 O O . ALA A 1 104 ? 16.123 8.730 -4.359 1.00 49.25 104 ALA A O 1
ATOM 788 N N . ARG A 1 105 ? 16.991 10.428 -3.152 1.00 49.19 105 ARG A N 1
ATOM 789 C CA . ARG A 1 105 ? 16.639 9.884 -1.821 1.00 49.19 105 ARG A CA 1
ATOM 790 C C . ARG A 1 105 ? 15.144 9.950 -1.505 1.00 49.19 105 ARG A C 1
ATOM 792 O O . ARG A 1 105 ? 14.575 9.052 -0.898 1.00 49.19 105 ARG A O 1
ATOM 799 N N . ALA A 1 106 ? 14.478 10.992 -1.972 1.00 51.12 106 ALA A N 1
ATOM 800 C CA . ALA A 1 106 ? 13.032 11.111 -1.905 1.00 51.12 106 ALA A CA 1
ATOM 801 C C . ALA A 1 106 ? 12.287 10.012 -2.653 1.00 51.12 106 ALA A C 1
ATOM 803 O O . ALA A 1 106 ? 11.281 9.484 -2.182 1.00 51.12 106 ALA A O 1
ATOM 804 N N . LYS A 1 107 ? 12.785 9.693 -3.852 1.00 58.41 107 LYS A N 1
ATOM 805 C CA . LYS A 1 107 ? 12.234 8.628 -4.674 1.00 58.41 107 LYS A CA 1
ATOM 806 C C . LYS A 1 107 ? 12.403 7.282 -3.974 1.00 58.41 107 LYS A C 1
ATOM 808 O O . LYS A 1 107 ? 11.457 6.505 -3.985 1.00 58.41 107 LYS A O 1
ATOM 813 N N . SER A 1 108 ? 13.549 7.030 -3.332 1.00 65.56 108 SER A N 1
ATOM 814 C CA . SER A 1 108 ? 13.745 5.786 -2.581 1.00 65.56 108 SER A CA 1
ATOM 815 C C . SER A 1 108 ? 12.810 5.678 -1.380 1.00 65.56 108 SER A C 1
ATOM 817 O O . SER A 1 108 ? 12.241 4.617 -1.194 1.00 65.56 108 SER A O 1
ATOM 819 N N . PHE A 1 109 ? 12.545 6.754 -0.631 1.00 74.50 109 PHE A N 1
ATOM 820 C CA . PHE A 1 109 ? 11.681 6.652 0.554 1.00 74.50 109 PHE A CA 1
ATOM 821 C C . PHE A 1 109 ? 10.214 6.327 0.220 1.00 74.50 109 PHE A C 1
ATOM 823 O O . PHE A 1 109 ? 9.605 5.466 0.858 1.00 74.50 109 PHE A O 1
ATOM 830 N N . ALA A 1 110 ? 9.658 6.955 -0.822 1.00 79.44 110 ALA A N 1
ATOM 831 C CA . ALA A 1 110 ? 8.314 6.624 -1.298 1.00 79.44 110 ALA A CA 1
ATOM 832 C C . ALA A 1 110 ? 8.260 5.214 -1.904 1.00 79.44 110 ALA A C 1
ATOM 834 O O . ALA A 1 110 ? 7.331 4.459 -1.617 1.00 79.44 110 ALA A O 1
ATOM 835 N N . ASP A 1 111 ? 9.247 4.865 -2.740 1.00 82.94 111 ASP A N 1
ATOM 836 C CA . ASP A 1 111 ? 9.346 3.541 -3.360 1.00 82.94 111 ASP A CA 1
ATOM 837 C C . ASP A 1 111 ? 9.451 2.449 -2.272 1.00 82.94 111 ASP A C 1
ATOM 839 O O . ASP A 1 111 ? 8.773 1.428 -2.368 1.00 82.94 111 ASP A O 1
ATOM 843 N N . ASP A 1 112 ? 10.234 2.672 -1.214 1.00 86.19 112 ASP A N 1
ATOM 844 C CA . ASP A 1 112 ? 10.405 1.741 -0.093 1.00 86.19 112 ASP A CA 1
ATOM 845 C C . ASP A 1 112 ? 9.118 1.582 0.721 1.00 86.19 112 ASP A C 1
ATOM 847 O O . ASP A 1 112 ? 8.779 0.460 1.097 1.00 86.19 112 ASP A O 1
ATOM 851 N N . ALA A 1 113 ? 8.358 2.661 0.940 1.00 89.25 113 ALA A N 1
ATOM 852 C CA . ALA A 1 113 ? 7.052 2.582 1.595 1.00 89.25 113 ALA A CA 1
ATOM 853 C C . ALA A 1 113 ? 6.064 1.724 0.783 1.00 89.25 113 ALA A C 1
ATOM 855 O O . ALA A 1 113 ? 5.427 0.824 1.334 1.00 89.25 113 ALA A O 1
ATOM 856 N N . PHE A 1 114 ? 5.979 1.940 -0.537 1.00 91.75 114 PHE A N 1
ATOM 857 C CA . PHE A 1 114 ? 5.122 1.128 -1.408 1.00 91.75 114 PHE A CA 1
ATOM 858 C C . PHE A 1 114 ? 5.586 -0.332 -1.485 1.00 91.75 114 PHE A C 1
ATOM 860 O O . PHE A 1 114 ? 4.768 -1.241 -1.357 1.00 91.75 114 PHE A O 1
ATOM 867 N N . HIS A 1 115 ? 6.883 -0.587 -1.684 1.00 93.44 115 HIS A N 1
ATOM 868 C CA . HIS A 1 115 ? 7.405 -1.953 -1.730 1.00 93.44 115 HIS A CA 1
ATOM 869 C C . HIS A 1 115 ? 7.226 -2.670 -0.392 1.00 93.44 115 HIS A C 1
ATOM 871 O O . HIS A 1 115 ? 6.813 -3.829 -0.383 1.00 93.44 115 HIS A O 1
ATOM 877 N N . GLY A 1 116 ? 7.505 -1.990 0.719 1.00 93.19 116 GLY A N 1
ATOM 878 C CA . GLY A 1 116 ? 7.356 -2.525 2.065 1.00 93.19 116 GLY A CA 1
ATOM 879 C C . GLY A 1 116 ? 5.928 -2.983 2.337 1.00 93.19 116 GLY A C 1
ATOM 880 O O . GLY A 1 116 ? 5.728 -4.144 2.691 1.00 93.19 116 GLY A O 1
ATOM 881 N N . GLU A 1 117 ? 4.944 -2.118 2.104 1.00 94.94 117 GLU A N 1
ATOM 882 C CA . GLU A 1 117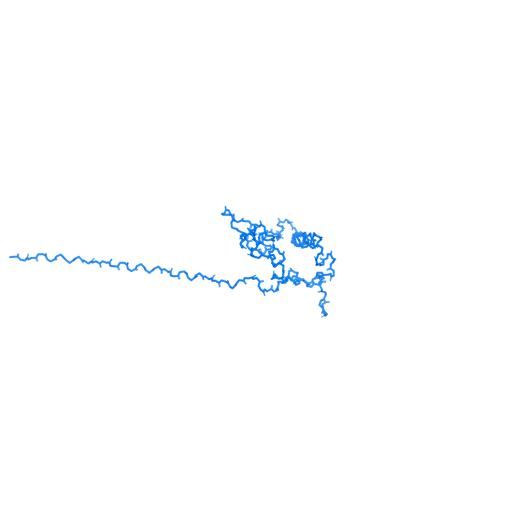 ? 3.535 -2.417 2.378 1.00 94.94 117 GLU A CA 1
ATOM 883 C C . GLU A 1 117 ? 2.975 -3.486 1.422 1.00 94.94 117 GLU A C 1
ATOM 885 O O . GLU A 1 117 ? 2.508 -4.548 1.849 1.00 94.94 117 GLU A O 1
ATOM 890 N N . CYS A 1 118 ? 3.094 -3.262 0.107 1.00 95.12 118 CYS A N 1
ATOM 891 C CA . CYS A 1 118 ? 2.487 -4.135 -0.899 1.00 95.12 118 CYS A CA 1
ATOM 892 C C . CYS A 1 118 ? 3.098 -5.544 -0.879 1.00 95.12 118 CYS A C 1
ATOM 894 O O . CYS A 1 118 ? 2.374 -6.542 -0.852 1.00 95.12 118 CYS A O 1
ATOM 896 N N . ILE A 1 119 ? 4.434 -5.651 -0.877 1.00 96.62 119 ILE A N 1
ATOM 897 C CA . ILE A 1 119 ? 5.111 -6.954 -0.959 1.00 96.62 119 ILE A CA 1
ATOM 898 C C . ILE A 1 119 ? 4.906 -7.743 0.335 1.00 96.62 119 ILE A C 1
ATOM 900 O O . ILE A 1 119 ? 4.725 -8.962 0.273 1.00 96.62 119 ILE A O 1
ATOM 904 N N . SER A 1 120 ? 4.905 -7.084 1.497 1.00 96.12 120 SER A N 1
ATOM 905 C CA . SER A 1 120 ? 4.693 -7.771 2.776 1.00 96.12 120 SER A CA 1
ATOM 906 C C . SER A 1 120 ? 3.296 -8.375 2.857 1.00 96.12 120 SER A C 1
ATOM 908 O O . SER A 1 120 ? 3.170 -9.564 3.162 1.00 96.12 120 SER A O 1
ATOM 910 N N . CYS A 1 121 ? 2.261 -7.607 2.497 1.00 96.25 121 CYS A N 1
ATOM 911 C CA . CYS A 1 121 ? 0.892 -8.115 2.445 1.00 96.25 121 CYS A CA 1
ATOM 912 C C . CYS A 1 121 ? 0.758 -9.263 1.432 1.00 96.25 121 CYS A C 1
ATOM 914 O O . CYS A 1 121 ? 0.251 -10.332 1.777 1.00 96.25 121 CYS A O 1
ATOM 916 N N . HIS A 1 122 ? 1.299 -9.109 0.217 1.00 97.12 122 HIS A N 1
ATOM 917 C CA . HIS A 1 122 ? 1.244 -10.159 -0.803 1.00 97.12 122 HIS A CA 1
ATOM 918 C C . HIS A 1 122 ? 1.915 -11.465 -0.363 1.00 97.12 122 HIS A C 1
ATOM 920 O O . HIS A 1 122 ? 1.378 -12.556 -0.584 1.00 97.12 122 HIS A O 1
ATOM 926 N N . ARG A 1 123 ? 3.068 -11.374 0.310 1.00 97.38 123 ARG A N 1
ATOM 927 C CA . ARG A 1 123 ? 3.760 -12.539 0.881 1.00 97.38 123 ARG A CA 1
ATOM 928 C C . ARG A 1 123 ? 2.941 -13.192 1.990 1.00 97.38 123 ARG A C 1
ATOM 930 O O . ARG A 1 123 ? 2.771 -14.410 1.965 1.00 97.38 123 ARG A O 1
ATOM 937 N N . ALA A 1 124 ? 2.428 -12.401 2.931 1.00 95.88 124 ALA A N 1
ATOM 938 C CA . ALA A 1 124 ? 1.658 -12.901 4.069 1.00 95.88 124 ALA A CA 1
ATOM 939 C C . ALA A 1 124 ? 0.356 -13.582 3.620 1.00 95.88 124 ALA A C 1
ATOM 941 O O . ALA A 1 124 ? 0.059 -14.701 4.039 1.00 95.88 124 ALA A O 1
ATOM 942 N N . ALA A 1 125 ? -0.378 -12.945 2.707 1.00 93.50 125 ALA A N 1
ATOM 943 C CA . ALA A 1 125 ? -1.617 -13.472 2.146 1.00 93.50 125 ALA A CA 1
ATOM 944 C C . ALA A 1 125 ? -1.391 -14.573 1.096 1.00 93.50 125 ALA A C 1
ATOM 946 O O . ALA A 1 125 ? -2.354 -15.223 0.685 1.00 93.50 125 ALA A O 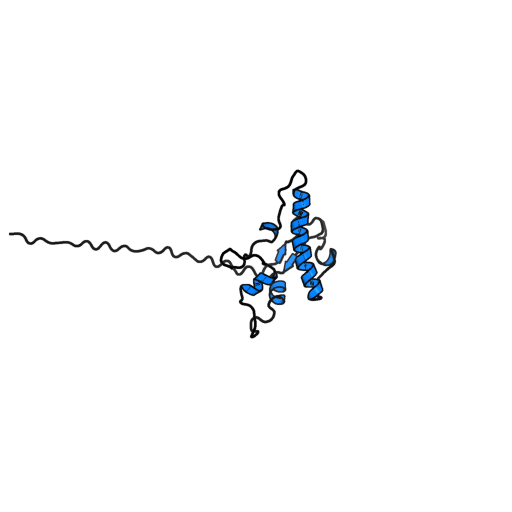1
ATOM 947 N N . LYS A 1 126 ? -0.143 -14.770 0.639 1.00 96.19 126 LYS A N 1
ATOM 948 C CA . LYS A 1 126 ? 0.225 -15.627 -0.503 1.00 96.19 126 LYS A CA 1
ATOM 949 C C . LYS A 1 126 ? -0.611 -15.313 -1.753 1.00 96.19 126 LYS A C 1
ATOM 951 O O . LYS A 1 126 ? -1.048 -16.215 -2.468 1.00 96.19 126 LYS A O 1
ATOM 956 N N . LYS A 1 127 ? -0.862 -14.025 -1.993 1.00 94.25 127 LYS A N 1
ATOM 957 C CA . LYS A 1 127 ? -1.687 -13.503 -3.091 1.00 94.25 127 LYS A CA 1
ATOM 958 C C . LYS A 1 127 ? -1.016 -12.278 -3.694 1.00 94.25 127 LYS A C 1
ATOM 960 O O . LYS A 1 127 ? -0.470 -11.467 -2.965 1.00 94.25 127 LYS A O 1
ATOM 965 N N . GLY A 1 128 ? -1.121 -12.118 -5.008 1.00 93.75 128 GLY A N 1
ATOM 966 C CA . GLY A 1 128 ? -0.556 -10.969 -5.711 1.00 93.75 128 GLY A CA 1
ATOM 967 C C . GLY A 1 128 ? 0.948 -11.090 -6.013 1.00 93.75 128 GLY A C 1
ATOM 968 O O . GLY A 1 128 ? 1.614 -12.041 -5.596 1.00 93.75 128 GLY A O 1
ATOM 969 N N . PRO A 1 129 ? 1.485 -10.158 -6.816 1.00 95.75 129 PRO A N 1
ATOM 970 C CA . PRO A 1 129 ? 2.871 -10.181 -7.277 1.00 95.75 129 PRO A CA 1
ATOM 971 C C . PRO A 1 129 ? 3.887 -9.777 -6.197 1.00 95.75 129 PRO A C 1
ATOM 973 O O . PRO A 1 129 ? 3.678 -8.831 -5.447 1.00 95.75 129 PRO A O 1
ATOM 976 N N . VAL A 1 130 ? 5.043 -10.443 -6.176 1.00 95.88 130 VAL A N 1
ATOM 977 C CA . VAL A 1 130 ? 6.187 -10.093 -5.300 1.00 95.88 130 VAL A CA 1
ATOM 978 C C . VAL A 1 130 ? 7.488 -9.849 -6.073 1.00 95.88 130 VAL A C 1
ATOM 980 O O . VAL A 1 130 ? 8.528 -9.591 -5.475 1.00 95.88 130 VAL A O 1
ATOM 983 N N . LEU A 1 131 ? 7.431 -9.963 -7.402 1.00 93.94 131 LEU A N 1
ATOM 984 C CA . LEU A 1 131 ? 8.537 -9.715 -8.325 1.00 93.94 131 LEU A CA 1
ATOM 985 C C . LEU A 1 131 ? 8.260 -8.430 -9.109 1.00 93.94 131 LEU A C 1
ATOM 987 O O . LEU A 1 131 ? 7.101 -8.133 -9.400 1.00 93.94 131 LEU A O 1
ATOM 991 N N . CYS A 1 132 ? 9.317 -7.710 -9.499 1.00 91.44 132 CYS A N 1
ATOM 992 C CA . CYS A 1 132 ? 9.222 -6.384 -10.122 1.00 91.44 132 CYS A CA 1
ATOM 993 C C . CYS A 1 132 ? 8.238 -6.342 -11.301 1.00 91.44 132 CYS A C 1
ATOM 995 O O . CYS A 1 132 ? 7.338 -5.510 -11.314 1.00 91.44 132 CYS A O 1
ATOM 997 N N . SER A 1 133 ? 8.356 -7.281 -12.244 1.00 89.69 133 SER A N 1
ATOM 998 C CA . SER A 1 133 ? 7.513 -7.359 -13.449 1.00 89.69 133 SER A CA 1
ATOM 999 C C . SER A 1 133 ? 6.066 -7.784 -13.182 1.00 89.69 133 SER A C 1
ATOM 1001 O O . SER A 1 133 ? 5.205 -7.646 -14.049 1.00 89.69 133 SER A O 1
ATOM 1003 N N . GLY A 1 134 ? 5.780 -8.308 -11.988 1.00 91.38 134 GLY A N 1
ATOM 1004 C CA . GLY A 1 134 ? 4.421 -8.638 -11.578 1.00 91.38 134 GLY A CA 1
ATOM 1005 C C . GLY A 1 134 ? 3.597 -7.393 -11.236 1.00 91.38 134 GLY A C 1
ATOM 1006 O O . GLY A 1 134 ? 2.396 -7.376 -11.503 1.00 91.38 134 GLY A O 1
ATOM 1007 N N . CYS A 1 135 ? 4.244 -6.358 -10.687 1.00 92.62 135 CYS A N 1
ATOM 1008 C CA . CYS A 1 135 ? 3.624 -5.064 -10.386 1.00 92.62 135 CYS A CA 1
ATOM 1009 C C . CYS A 1 135 ? 3.833 -4.057 -11.520 1.00 92.62 135 CYS A C 1
ATOM 1011 O O . CYS A 1 135 ? 2.881 -3.424 -11.970 1.00 92.62 135 CYS A O 1
ATOM 1013 N N . HIS A 1 136 ? 5.080 -3.908 -11.967 1.00 91.50 136 HIS A N 1
ATOM 1014 C CA . HIS A 1 136 ? 5.458 -2.952 -12.994 1.00 91.50 136 HIS A CA 1
ATOM 1015 C C . HIS A 1 136 ? 5.317 -3.583 -14.371 1.00 91.50 136 HIS A C 1
ATOM 1017 O O . HIS A 1 136 ? 6.154 -4.381 -14.806 1.00 91.50 136 HIS A O 1
ATOM 1023 N N . LYS A 1 137 ? 4.247 -3.213 -15.068 1.00 83.25 137 LYS A N 1
ATOM 1024 C CA . LYS A 1 137 ? 4.021 -3.670 -16.435 1.00 83.25 137 LYS A CA 1
ATOM 1025 C C . LYS A 1 137 ? 4.551 -2.622 -17.397 1.00 83.25 137 LYS A C 1
ATOM 1027 O O . LYS A 1 137 ? 4.127 -1.467 -17.361 1.00 83.25 137 LYS A O 1
ATOM 1032 N N . LEU A 1 138 ? 5.485 -3.036 -18.249 1.00 72.94 138 LEU A N 1
ATOM 1033 C CA . LEU A 1 138 ? 5.892 -2.228 -19.390 1.00 72.94 138 LEU A CA 1
ATOM 1034 C C . LEU A 1 138 ? 4.665 -2.007 -20.269 1.00 72.94 138 LEU A C 1
ATOM 1036 O O . LEU A 1 138 ? 3.953 -2.956 -20.608 1.00 72.94 138 LEU A O 1
ATOM 1040 N N . ILE A 1 139 ? 4.407 -0.753 -20.613 1.00 65.44 139 ILE A N 1
ATOM 1041 C CA . ILE A 1 139 ? 3.405 -0.428 -21.618 1.00 65.44 139 ILE A CA 1
ATOM 1042 C C . ILE A 1 139 ? 4.114 -0.482 -22.963 1.00 65.44 139 ILE A C 1
ATOM 1044 O O . ILE A 1 139 ? 5.171 0.118 -23.127 1.00 65.44 139 ILE A O 1
ATOM 1048 N N . ALA A 1 140 ? 3.564 -1.240 -23.913 1.00 55.88 140 ALA A N 1
ATOM 1049 C CA . ALA A 1 140 ? 4.136 -1.338 -25.250 1.00 55.88 140 ALA A CA 1
ATOM 1050 C C . ALA A 1 140 ? 4.293 0.070 -25.856 1.00 55.88 140 ALA A C 1
ATOM 1052 O O . ALA A 1 140 ? 3.307 0.794 -25.990 1.00 55.88 140 ALA A O 1
ATOM 1053 N N . GLY A 1 141 ? 5.528 0.445 -26.204 1.00 59.22 141 GLY A N 1
ATOM 1054 C CA . GLY A 1 141 ? 5.860 1.764 -26.755 1.00 59.22 141 GLY A CA 1
ATOM 1055 C C . GLY A 1 141 ? 6.437 2.783 -25.761 1.00 59.22 141 GLY A C 1
ATOM 1056 O O . GLY A 1 141 ? 6.634 3.930 -26.159 1.00 59.22 141 GLY A O 1
ATOM 1057 N N . GLN A 1 142 ? 6.713 2.386 -24.512 1.00 55.22 142 GLN A N 1
ATOM 1058 C CA . GLN A 1 142 ? 7.614 3.090 -23.583 1.00 55.22 142 GLN A CA 1
ATOM 1059 C C . GLN A 1 142 ? 8.956 2.369 -23.460 1.00 55.22 142 GLN A C 1
ATOM 1061 O O . GLN A 1 142 ? 8.957 1.117 -23.514 1.00 55.22 142 GLN A O 1
#

Radius of gyration: 25.93 Å; chains: 1; bounding box: 75×79×54 Å

Sequence (142 aa):
MLQKLIVTVGLAFLILTPLSAQQTSPSQADYVVLLDQNGTRGLVFFDHKSHQNLVNPDPDYKFKADKSAACAGCHHTKSATGVIQLWSCRSCHGYETAGANAQARAKSFADDAFHGECISCHRAAKKGPVLCSGCHKLIAG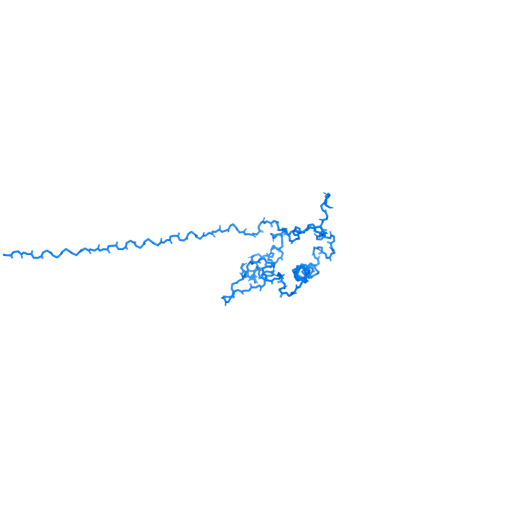Q

Foldseek 3Di:
DDDDDDDDPPPPPPPPPPPPPPPPDPPPQQDWDFLPPVLPLATFTDNRNVVLCVLQVDPPDPPGDDPQVSLCLLQVDADPVRGRDPDDLCVPQAFDPDDPCRNVVRVVSSVCSCLVSPLVVCVVVVHFDNDSCRRGPHDPPD

pLDDT: mean 74.43, std 17.65, range [40.62, 97.38]

Secondary structure (DSSP, 8-state):
---------------------------TTSSEEES-TT-TT-B-EEEHHHHHHHHSS-TT-TTPPPHHHHGGGT---B-TTSPBP---GGGTSS----STTHHHHHHHHHHHHHHHHHHHHHHHHT-S--SHHHH-BPPTT-